Protein AF-A0A3C1ZK92-F1 (afdb_monomer_lite)

Structure (mmCIF, N/CA/C/O backbone):
data_AF-A0A3C1ZK92-F1
#
_entry.id   AF-A0A3C1ZK92-F1
#
loop_
_atom_site.group_PDB
_atom_site.id
_atom_site.type_symbol
_atom_site.label_atom_id
_atom_site.label_alt_id
_atom_site.label_comp_id
_atom_site.label_asym_id
_atom_site.label_entity_id
_atom_site.label_seq_id
_atom_site.pdbx_PDB_ins_code
_atom_site.Cartn_x
_atom_site.Cartn_y
_atom_site.Cartn_z
_atom_site.occupancy
_atom_site.B_iso_or_equiv
_atom_site.auth_seq_id
_atom_site.auth_comp_id
_atom_site.auth_asym_id
_atom_site.auth_atom_id
_atom_site.pdbx_PDB_model_num
ATOM 1 N N . MET A 1 1 ? 7.485 5.667 -18.423 1.00 63.31 1 MET A N 1
ATOM 2 C CA . MET A 1 1 ? 6.338 6.418 -17.860 1.00 63.31 1 MET A CA 1
ATOM 3 C C . MET A 1 1 ? 5.368 5.507 -17.109 1.00 63.31 1 MET A C 1
ATOM 5 O O . MET A 1 1 ? 5.070 5.821 -15.969 1.00 63.31 1 MET A O 1
ATOM 9 N N . TRP A 1 2 ? 4.950 4.362 -17.667 1.00 69.56 2 TRP A N 1
ATOM 10 C CA . TRP A 1 2 ? 4.013 3.427 -17.012 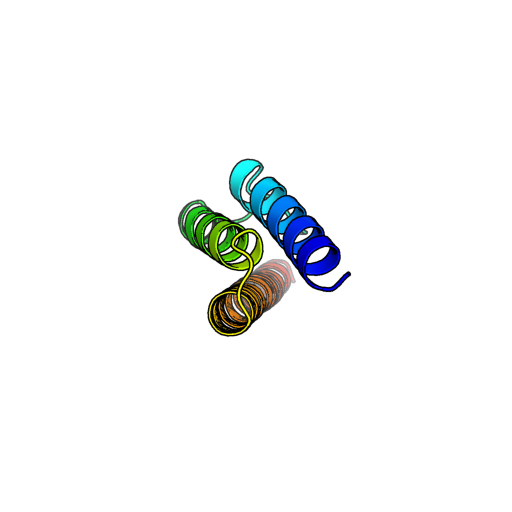1.00 69.56 2 TRP A CA 1
ATOM 11 C C . TRP A 1 2 ? 4.464 2.916 -15.626 1.00 69.56 2 TRP A C 1
ATOM 13 O O . TRP A 1 2 ? 3.727 3.055 -14.658 1.00 69.56 2 TRP A O 1
ATOM 23 N N . ALA A 1 3 ? 5.715 2.462 -15.493 1.00 75.50 3 ALA A N 1
ATOM 24 C CA . ALA A 1 3 ? 6.260 1.962 -14.222 1.00 75.50 3 ALA A CA 1
ATOM 25 C C . ALA A 1 3 ? 6.284 2.998 -13.076 1.00 75.50 3 ALA A C 1
ATOM 27 O O . ALA A 1 3 ? 6.284 2.637 -11.904 1.00 75.50 3 ALA A O 1
ATOM 28 N N . ALA A 1 4 ? 6.310 4.298 -13.394 1.00 78.25 4 ALA A N 1
ATOM 29 C CA . ALA A 1 4 ? 6.262 5.341 -12.371 1.00 78.25 4 ALA A CA 1
ATOM 30 C C . ALA A 1 4 ? 4.857 5.453 -11.762 1.00 78.25 4 ALA A C 1
ATOM 32 O O . ALA A 1 4 ? 4.719 5.625 -10.557 1.00 78.25 4 ALA A O 1
ATOM 33 N N . VAL A 1 5 ? 3.813 5.311 -12.584 1.00 80.56 5 VAL A N 1
ATOM 34 C CA . VAL A 1 5 ? 2.417 5.354 -12.128 1.00 80.56 5 VAL A CA 1
ATOM 35 C C . VAL A 1 5 ? 2.112 4.151 -11.237 1.00 80.56 5 VAL A C 1
ATOM 37 O O . VAL A 1 5 ? 1.492 4.300 -10.186 1.00 80.56 5 VAL A O 1
ATOM 40 N N . THR A 1 6 ? 2.596 2.972 -11.620 1.00 80.44 6 THR A N 1
ATOM 41 C CA . THR A 1 6 ? 2.356 1.728 -10.882 1.00 80.44 6 THR A CA 1
ATOM 42 C C . THR A 1 6 ? 3.176 1.672 -9.596 1.00 80.44 6 THR A C 1
ATOM 44 O O . THR A 1 6 ? 2.640 1.321 -8.546 1.00 80.44 6 THR A O 1
ATOM 47 N N . GLY A 1 7 ? 4.411 2.183 -9.620 1.00 81.88 7 GLY A N 1
ATOM 48 C CA . GLY A 1 7 ? 5.220 2.402 -8.420 1.00 81.88 7 GLY A CA 1
ATOM 49 C C . GLY A 1 7 ? 4.592 3.396 -7.433 1.00 81.88 7 GLY A C 1
ATOM 50 O O . GLY A 1 7 ? 4.577 3.141 -6.226 1.00 81.88 7 GLY A O 1
ATOM 51 N N . LEU A 1 8 ? 4.012 4.502 -7.914 1.00 85.69 8 LEU A N 1
ATOM 52 C CA . LEU A 1 8 ? 3.297 5.464 -7.059 1.00 85.69 8 LEU A CA 1
ATOM 53 C C . LEU A 1 8 ? 2.029 4.850 -6.450 1.00 85.69 8 LEU A C 1
ATOM 55 O O . LEU A 1 8 ? 1.784 4.979 -5.252 1.00 85.69 8 LEU A O 1
ATOM 59 N N . ALA A 1 9 ? 1.241 4.132 -7.249 1.00 84.00 9 ALA A N 1
ATOM 60 C CA . ALA A 1 9 ? 0.049 3.450 -6.755 1.00 84.00 9 ALA A CA 1
ATOM 61 C C . ALA A 1 9 ? 0.400 2.323 -5.760 1.00 84.00 9 ALA A C 1
ATOM 63 O O . ALA A 1 9 ? -0.258 2.175 -4.729 1.00 84.00 9 ALA A O 1
ATOM 64 N N . GLY A 1 10 ? 1.475 1.575 -6.013 1.00 85.44 10 GLY A N 1
ATOM 65 C CA . GLY A 1 10 ? 1.961 0.524 -5.125 1.00 85.44 10 GLY A CA 1
ATOM 66 C C . GLY A 1 10 ? 2.466 1.070 -3.792 1.00 85.44 10 GLY A C 1
ATOM 67 O O . GLY A 1 10 ? 2.080 0.575 -2.738 1.00 85.44 10 GLY A O 1
ATOM 68 N N . THR A 1 11 ? 3.256 2.143 -3.801 1.00 88.31 11 THR A N 1
ATOM 69 C CA . THR A 1 11 ? 3.739 2.777 -2.559 1.00 88.31 11 THR A CA 1
ATOM 70 C C . THR A 1 11 ? 2.605 3.377 -1.721 1.00 88.31 11 THR A C 1
ATOM 72 O O . THR A 1 11 ? 2.627 3.250 -0.495 1.00 88.31 11 THR A O 1
ATOM 75 N N . PHE A 1 12 ? 1.562 3.930 -2.351 1.00 86.88 12 PHE A N 1
ATOM 76 C CA . PHE A 1 12 ? 0.338 4.343 -1.654 1.00 86.88 12 PHE A CA 1
ATOM 77 C C . PHE A 1 12 ? -0.355 3.162 -0.951 1.00 86.88 12 PHE A C 1
ATOM 79 O O . PHE A 1 12 ? -0.664 3.234 0.239 1.00 86.88 12 PHE A O 1
ATOM 86 N N . LEU A 1 13 ? -0.545 2.041 -1.653 1.00 84.50 13 LEU A N 1
ATOM 87 C CA . LEU A 1 13 ? -1.150 0.830 -1.080 1.00 84.50 13 LEU A CA 1
ATOM 88 C C . LEU A 1 13 ? -0.299 0.224 0.042 1.00 84.50 13 LEU A C 1
ATOM 90 O O . LEU A 1 13 ? -0.843 -0.307 1.014 1.00 84.50 13 LEU A O 1
ATOM 94 N N . LEU A 1 14 ? 1.026 0.336 -0.063 1.00 87.88 14 LEU A N 1
ATOM 95 C CA . LEU A 1 14 ? 1.948 -0.119 0.971 1.00 87.88 14 LEU A CA 1
ATOM 96 C C . LEU A 1 14 ? 1.752 0.684 2.260 1.00 87.88 14 LEU A C 1
ATOM 98 O O . LEU A 1 14 ? 1.609 0.089 3.327 1.00 87.88 14 LEU A O 1
ATOM 102 N N . SER A 1 15 ? 1.675 2.015 2.154 1.00 87.94 15 SER A N 1
ATOM 103 C CA . SER A 1 15 ? 1.389 2.903 3.289 1.00 87.94 15 SER A CA 1
ATOM 104 C C . SER A 1 15 ? 0.061 2.537 3.960 1.00 87.94 15 SER A C 1
ATOM 106 O O . SER A 1 15 ? 0.010 2.375 5.177 1.00 87.94 15 SER A O 1
ATOM 108 N N . VAL A 1 16 ? -0.979 2.255 3.174 1.00 84.81 16 VAL A N 1
ATOM 109 C CA . VAL A 1 16 ? -2.298 1.831 3.675 1.00 84.81 16 VAL A CA 1
ATOM 110 C C . VAL A 1 16 ? -2.242 0.503 4.433 1.00 84.81 16 VAL A C 1
ATOM 112 O O . VAL A 1 16 ? -2.860 0.356 5.493 1.00 84.81 16 VAL A O 1
ATOM 115 N N . GLY A 1 17 ? -1.505 -0.479 3.909 1.00 83.69 17 GLY A N 1
ATOM 116 C CA . GLY A 1 17 ? -1.306 -1.766 4.575 1.00 83.69 17 GLY A CA 1
ATOM 117 C C . GLY A 1 17 ? -0.538 -1.629 5.895 1.00 83.69 17 GLY A C 1
ATOM 118 O O . GLY A 1 17 ? -0.951 -2.193 6.917 1.00 83.69 17 GLY A O 1
ATOM 119 N N . VAL A 1 18 ? 0.536 -0.830 5.884 1.00 85.00 18 VAL A N 1
ATOM 120 C CA . VAL A 1 18 ? 1.407 -0.573 7.042 1.00 85.00 18 VAL A CA 1
ATOM 121 C C . VAL A 1 18 ? 0.680 0.221 8.120 1.00 85.00 18 VAL A C 1
ATOM 123 O O . VAL A 1 18 ? 0.670 -0.207 9.271 1.00 85.00 18 VAL A O 1
ATOM 126 N N . GLU A 1 19 ? -0.005 1.309 7.781 1.00 84.56 19 GLU A N 1
ATOM 127 C CA . GLU A 1 19 ? -0.794 2.072 8.754 1.00 84.56 19 GLU A CA 1
ATOM 128 C C . GLU A 1 19 ? -2.046 1.308 9.200 1.00 84.56 19 GLU A C 1
ATOM 130 O O . GLU A 1 19 ? -2.515 1.465 10.328 1.00 84.56 19 GLU A O 1
ATOM 135 N N . GLY A 1 20 ? -2.568 0.411 8.356 1.00 81.50 20 GLY A N 1
ATOM 136 C CA . GLY A 1 20 ? -3.836 -0.273 8.608 1.00 81.50 20 GLY A CA 1
ATOM 137 C C . GLY A 1 20 ? -5.024 0.684 8.542 1.00 81.50 20 GLY A C 1
ATOM 138 O O . GLY A 1 20 ? -6.040 0.472 9.212 1.00 81.50 20 GLY A O 1
ATOM 139 N N . TYR A 1 21 ? -4.891 1.748 7.756 1.00 75.88 21 TYR A N 1
ATOM 140 C CA . TYR A 1 21 ? -5.883 2.799 7.626 1.00 75.88 21 TYR A CA 1
ATOM 141 C C . TYR A 1 21 ? -5.913 3.323 6.187 1.00 75.88 21 TYR A C 1
ATOM 143 O O . TYR A 1 21 ? -4.879 3.536 5.569 1.00 75.88 21 TYR A O 1
ATOM 151 N N . LEU A 1 22 ? -7.119 3.513 5.652 1.00 73.19 22 LEU A N 1
ATOM 152 C CA . LEU A 1 22 ? -7.351 4.124 4.334 1.00 73.19 22 LEU A CA 1
ATOM 153 C C . LEU A 1 22 ? -8.474 5.153 4.440 1.00 73.19 22 LEU A C 1
ATOM 155 O O . LEU A 1 22 ? -8.325 6.329 4.148 1.00 73.19 22 LEU A O 1
ATOM 159 N N . THR A 1 23 ? -9.634 4.684 4.885 1.00 74.62 23 THR A N 1
ATOM 160 C CA . THR A 1 23 ? -10.836 5.504 5.120 1.00 74.62 23 THR A CA 1
ATOM 161 C C . THR A 1 23 ? -11.536 5.097 6.414 1.00 74.62 23 THR A C 1
ATOM 163 O O . THR A 1 23 ? -12.310 5.854 6.988 1.00 74.62 23 THR A O 1
ATOM 166 N N . ILE A 1 24 ? -11.269 3.875 6.868 1.00 71.12 24 ILE A N 1
ATOM 167 C CA . ILE A 1 24 ? -11.685 3.302 8.141 1.00 71.12 24 ILE A CA 1
ATOM 168 C C . ILE A 1 24 ? -10.486 2.532 8.698 1.00 71.12 24 ILE A C 1
ATOM 170 O O . ILE A 1 24 ? -9.606 2.148 7.928 1.00 71.12 24 ILE A O 1
ATOM 174 N N . LYS A 1 25 ? -10.462 2.247 10.005 1.00 77.00 25 LYS A N 1
ATOM 175 C CA . LYS A 1 25 ? -9.509 1.270 10.558 1.00 77.00 25 LYS A CA 1
ATOM 176 C C . LYS A 1 25 ? -9.716 -0.077 9.863 1.00 77.00 25 LYS A C 1
ATOM 178 O O . LYS A 1 25 ? -10.801 -0.657 9.988 1.00 77.00 25 LYS A O 1
ATOM 183 N N . LEU A 1 26 ? -8.701 -0.543 9.134 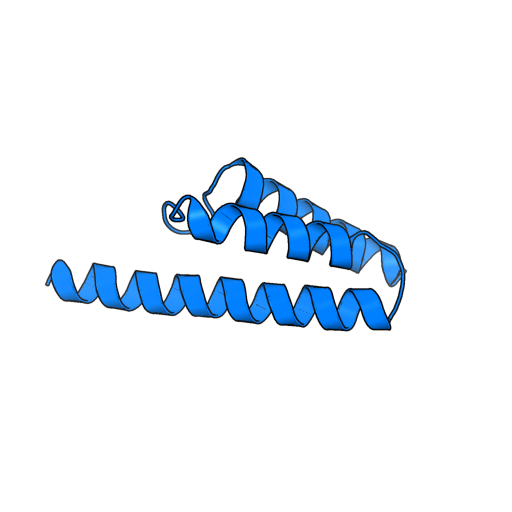1.00 75.19 26 LEU A N 1
ATOM 184 C CA . LEU A 1 26 ? -8.717 -1.847 8.483 1.00 75.19 26 LEU A CA 1
ATOM 185 C C . LEU A 1 26 ? -8.553 -2.948 9.541 1.00 75.19 26 LEU A C 1
ATOM 187 O O . LEU A 1 26 ? -7.743 -2.812 10.462 1.00 75.19 26 LEU A O 1
ATOM 191 N N . PRO A 1 27 ? -9.277 -4.071 9.409 1.00 77.81 27 PRO A N 1
ATOM 192 C CA . PRO A 1 27 ? -9.002 -5.247 10.217 1.00 77.81 27 PRO A CA 1
ATOM 193 C C . PRO A 1 27 ? -7.621 -5.814 9.865 1.00 77.81 27 PRO A C 1
ATOM 195 O O . PRO A 1 27 ? -7.198 -5.790 8.708 1.00 77.81 27 PRO A O 1
ATOM 198 N N . VAL A 1 28 ? -6.929 -6.358 10.869 1.00 81.06 28 VAL A N 1
ATOM 199 C CA . VAL A 1 28 ? -5.529 -6.817 10.769 1.00 81.06 28 VAL A CA 1
ATOM 200 C C . VAL A 1 28 ? -5.323 -7.844 9.647 1.00 81.06 28 VAL A C 1
ATOM 202 O O . VAL A 1 28 ? -4.281 -7.846 9.007 1.00 81.06 28 VAL A O 1
ATOM 205 N N . TRP A 1 29 ? -6.350 -8.639 9.338 1.00 78.94 29 TRP A N 1
ATOM 206 C CA . TRP A 1 29 ? -6.346 -9.645 8.272 1.00 78.94 29 TRP A CA 1
ATOM 207 C C . TRP A 1 29 ? -6.370 -9.061 6.854 1.00 78.94 29 TRP A C 1
ATOM 209 O O . TRP A 1 29 ? -5.879 -9.693 5.926 1.00 78.94 29 TRP A O 1
ATOM 219 N N . LEU A 1 30 ? -6.911 -7.853 6.668 1.00 78.75 30 LEU A N 1
ATOM 220 C CA . LEU A 1 30 ? -6.968 -7.200 5.355 1.00 78.75 30 LEU A CA 1
ATOM 221 C C . LEU A 1 30 ? -5.662 -6.449 5.038 1.00 78.75 30 LEU A C 1
ATOM 223 O O . LEU A 1 30 ? -5.354 -6.216 3.875 1.00 78.75 30 LEU A O 1
ATOM 227 N N . ARG A 1 31 ? -4.869 -6.106 6.063 1.00 82.06 31 ARG A N 1
ATOM 228 C CA . ARG A 1 31 ? -3.568 -5.425 5.926 1.00 82.06 31 ARG A CA 1
ATOM 229 C C . ARG A 1 31 ? -2.583 -6.168 5.012 1.00 82.06 31 ARG A C 1
ATOM 231 O O . ARG A 1 31 ? -2.079 -5.527 4.092 1.00 82.06 31 ARG A O 1
ATOM 238 N N . PRO A 1 32 ? -2.323 -7.484 5.180 1.00 84.06 32 PRO A N 1
ATOM 239 C CA . PRO A 1 32 ? -1.394 -8.192 4.302 1.00 84.06 32 PRO A CA 1
ATOM 240 C C . PRO A 1 32 ? -1.868 -8.227 2.845 1.00 84.06 32 PRO A C 1
ATOM 242 O O . PRO A 1 32 ? -1.032 -8.187 1.951 1.00 84.06 32 PRO A O 1
ATOM 245 N N . VAL A 1 33 ? -3.180 -8.208 2.579 1.00 83.62 33 VAL A N 1
ATOM 246 C CA . VAL A 1 33 ? -3.712 -8.152 1.205 1.00 83.62 33 VAL A CA 1
ATOM 247 C C . VAL A 1 33 ? -3.275 -6.864 0.504 1.00 83.62 33 VAL A C 1
ATOM 249 O O . VAL A 1 33 ? -2.811 -6.916 -0.630 1.00 83.62 33 VAL A O 1
ATOM 252 N N . PHE A 1 34 ? -3.345 -5.719 1.192 1.00 83.56 34 PHE A N 1
ATOM 253 C CA . PHE A 1 34 ? -2.881 -4.435 0.653 1.00 83.56 34 PHE A CA 1
ATOM 254 C C . PHE A 1 34 ? -1.363 -4.381 0.457 1.00 83.56 34 PHE A C 1
ATOM 256 O O . PHE A 1 34 ? -0.897 -3.831 -0.537 1.00 83.56 34 PHE A O 1
ATOM 263 N N . ILE A 1 35 ? -0.593 -5.001 1.355 1.00 86.00 35 ILE A N 1
ATOM 264 C CA . ILE A 1 35 ? 0.870 -5.089 1.226 1.00 86.00 35 ILE A CA 1
ATOM 265 C C . ILE A 1 35 ? 1.257 -5.948 0.014 1.00 86.00 35 ILE A C 1
ATOM 267 O O . ILE A 1 35 ? 2.112 -5.552 -0.772 1.00 86.00 35 ILE A O 1
ATOM 271 N N . VAL A 1 36 ? 0.609 -7.097 -0.187 1.00 85.44 36 VAL A N 1
ATOM 272 C CA . VAL A 1 36 ? 0.875 -7.960 -1.350 1.00 85.44 36 VAL A CA 1
ATOM 273 C C . VAL A 1 36 ? 0.447 -7.276 -2.652 1.00 85.44 36 VAL A C 1
ATOM 275 O O . VAL A 1 36 ? 1.182 -7.331 -3.637 1.00 85.44 36 VAL A O 1
ATOM 278 N N . ALA A 1 37 ? -0.691 -6.573 -2.646 1.00 83.69 37 ALA A N 1
ATOM 279 C CA . ALA A 1 37 ? -1.140 -5.766 -3.782 1.00 83.69 37 ALA A CA 1
ATOM 280 C C . ALA A 1 37 ? -0.104 -4.697 -4.161 1.00 83.69 37 ALA A C 1
ATOM 282 O O . ALA A 1 37 ? 0.235 -4.543 -5.332 1.00 83.69 37 ALA A O 1
ATOM 283 N N . ALA A 1 38 ? 0.432 -4.001 -3.155 1.00 86.38 38 ALA A N 1
ATOM 284 C CA . ALA A 1 38 ? 1.460 -2.986 -3.321 1.00 86.38 38 ALA A CA 1
ATOM 285 C C . ALA A 1 38 ? 2.749 -3.542 -3.934 1.00 86.38 38 ALA A C 1
ATOM 287 O O . ALA A 1 38 ? 3.275 -2.964 -4.882 1.00 86.38 38 ALA A O 1
ATOM 288 N N . LEU A 1 39 ? 3.244 -4.673 -3.422 1.00 84.94 39 LEU A N 1
ATOM 289 C CA . LEU A 1 39 ? 4.465 -5.313 -3.923 1.00 84.94 39 LEU A CA 1
ATOM 290 C C . LEU A 1 39 ? 4.320 -5.771 -5.382 1.00 84.94 39 LEU A C 1
ATOM 292 O O . LEU A 1 39 ? 5.252 -5.624 -6.176 1.00 84.94 39 LEU A O 1
ATOM 296 N N . MET A 1 40 ? 3.138 -6.271 -5.748 1.00 82.44 40 MET A N 1
ATOM 297 C CA . MET A 1 40 ? 2.816 -6.635 -7.131 1.00 82.44 40 MET A CA 1
ATOM 298 C C . MET A 1 40 ? 2.810 -5.413 -8.060 1.00 82.44 40 MET A C 1
ATOM 300 O O . MET A 1 40 ? 3.348 -5.501 -9.156 1.00 82.44 40 MET A O 1
ATOM 304 N N . LEU A 1 41 ? 2.291 -4.267 -7.608 1.00 78.69 41 LEU A N 1
ATOM 305 C CA . LEU A 1 41 ? 2.252 -3.025 -8.396 1.00 78.69 41 LEU A CA 1
ATOM 306 C C . LEU A 1 41 ? 3.607 -2.302 -8.498 1.00 78.69 41 LEU A C 1
ATOM 308 O O . LEU A 1 41 ? 3.869 -1.594 -9.466 1.00 78.69 41 LEU A O 1
ATOM 312 N N . ILE A 1 42 ? 4.475 -2.459 -7.493 1.00 81.38 42 ILE A N 1
ATOM 313 C CA . ILE A 1 42 ? 5.839 -1.901 -7.507 1.00 81.38 42 ILE A CA 1
ATOM 314 C C . ILE A 1 42 ? 6.723 -2.649 -8.508 1.00 81.38 42 ILE A C 1
ATOM 316 O O . ILE A 1 42 ? 7.630 -2.057 -9.094 1.00 81.38 42 ILE A O 1
ATOM 320 N N . THR A 1 43 ? 6.475 -3.946 -8.701 1.00 77.94 43 THR A N 1
ATOM 321 C CA . THR A 1 43 ? 7.262 -4.767 -9.620 1.00 77.94 43 THR A CA 1
ATOM 322 C C . THR A 1 43 ? 6.884 -4.415 -11.062 1.00 77.94 43 THR A C 1
ATOM 324 O O . THR A 1 43 ? 5.749 -4.668 -11.463 1.00 77.94 43 THR A O 1
ATOM 327 N N . PRO A 1 44 ? 7.802 -3.859 -11.875 1.00 66.56 44 PRO A N 1
ATOM 328 C CA . PRO A 1 44 ? 7.468 -3.429 -13.225 1.00 66.56 44 PRO A CA 1
ATOM 329 C C . PRO A 1 44 ? 7.149 -4.640 -14.111 1.00 66.56 44 PRO A C 1
ATOM 331 O O . PRO A 1 44 ? 8.021 -5.455 -14.409 1.00 66.56 44 PRO A O 1
ATOM 334 N N . GLY A 1 45 ? 5.895 -4.750 -14.547 1.00 75.06 45 GLY A N 1
ATOM 335 C CA . GLY A 1 45 ? 5.444 -5.803 -15.452 1.00 75.06 45 GLY A CA 1
ATOM 336 C C . GLY A 1 45 ? 3.936 -5.752 -15.663 1.00 75.06 45 GLY A C 1
ATOM 337 O O . GLY A 1 45 ? 3.182 -5.648 -14.706 1.00 75.06 45 GLY A O 1
ATOM 338 N N . VAL A 1 46 ? 3.484 -5.868 -16.915 1.00 73.25 46 VAL A N 1
ATOM 339 C CA . VAL A 1 46 ? 2.054 -5.762 -17.268 1.00 73.25 46 VAL A CA 1
ATOM 340 C C . VAL A 1 46 ? 1.210 -6.829 -16.559 1.00 73.25 46 VAL A C 1
ATOM 342 O O . VAL A 1 46 ? 0.090 -6.562 -16.137 1.00 73.25 46 VAL A O 1
ATOM 345 N N . THR A 1 47 ? 1.754 -8.035 -16.386 1.00 75.44 47 THR A N 1
ATOM 346 C CA . THR A 1 47 ? 1.115 -9.125 -15.635 1.00 75.44 47 THR A CA 1
ATOM 347 C C . THR A 1 47 ? 1.035 -8.827 -14.139 1.00 75.44 47 THR A C 1
ATOM 349 O O . THR A 1 47 ? -0.029 -9.001 -13.546 1.00 75.44 47 THR A O 1
ATOM 352 N N . SER A 1 48 ? 2.121 -8.337 -13.537 1.00 76.12 48 SER A N 1
ATOM 353 C CA . SER A 1 48 ? 2.163 -7.942 -12.122 1.00 76.12 48 SER A 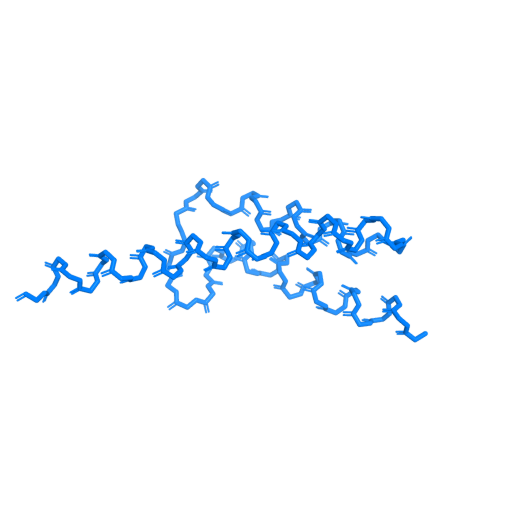CA 1
ATOM 354 C C . SER A 1 48 ? 1.235 -6.760 -11.825 1.00 76.12 48 SER A C 1
ATOM 356 O O . SER A 1 48 ? 0.524 -6.781 -10.821 1.00 76.12 48 SER A O 1
ATOM 358 N N . ASP A 1 49 ? 1.141 -5.791 -12.740 1.00 73.94 49 ASP A N 1
ATOM 359 C CA . ASP A 1 49 ? 0.204 -4.668 -12.646 1.00 73.94 49 ASP A CA 1
ATOM 360 C C . ASP A 1 49 ? -1.251 -5.125 -12.688 1.00 73.94 49 ASP A C 1
ATOM 362 O O . ASP A 1 49 ? -2.071 -4.640 -11.909 1.00 73.94 49 ASP A O 1
ATOM 366 N N . LEU A 1 50 ? -1.585 -6.075 -13.567 1.00 79.62 50 LEU A N 1
ATOM 367 C CA . LEU A 1 50 ? -2.946 -6.601 -13.669 1.00 79.62 50 LEU A CA 1
ATOM 368 C C . LEU A 1 50 ? -3.366 -7.308 -12.370 1.00 79.62 50 LEU A C 1
ATOM 370 O O . LEU A 1 50 ? -4.485 -7.124 -11.889 1.00 79.62 50 LEU A O 1
ATOM 374 N N . ILE A 1 51 ? -2.451 -8.082 -11.780 1.00 79.31 51 ILE A N 1
ATOM 375 C CA . ILE A 1 51 ? -2.681 -8.793 -10.516 1.00 79.31 51 ILE A CA 1
ATOM 376 C C . ILE A 1 51 ? -2.773 -7.801 -9.352 1.00 79.31 51 ILE A C 1
ATOM 378 O O . ILE A 1 51 ? -3.685 -7.902 -8.529 1.00 79.31 51 ILE A O 1
ATOM 382 N N . GLY A 1 52 ? -1.876 -6.817 -9.292 1.00 74.88 52 GLY A N 1
ATOM 383 C CA . GLY A 1 52 ? -1.893 -5.796 -8.251 1.00 74.88 52 GLY A CA 1
ATOM 384 C C . GLY A 1 52 ? -3.134 -4.898 -8.328 1.00 74.88 52 GLY A C 1
ATOM 385 O O . GLY A 1 52 ? -3.736 -4.606 -7.292 1.00 74.88 52 GLY A O 1
ATOM 386 N N . LEU A 1 53 ? -3.591 -4.525 -9.529 1.00 80.25 53 LEU A N 1
ATOM 387 C CA . LEU A 1 53 ? -4.867 -3.824 -9.728 1.00 80.25 53 LEU A CA 1
ATOM 388 C C . LEU A 1 53 ? -6.052 -4.692 -9.292 1.00 80.25 53 LEU A C 1
ATOM 390 O O . LEU A 1 53 ? -6.950 -4.195 -8.611 1.00 80.25 53 LEU A O 1
ATOM 394 N N . GLY A 1 54 ? -6.034 -5.987 -9.618 1.00 83.06 54 GLY A N 1
ATOM 395 C CA . GLY A 1 54 ? -7.051 -6.945 -9.182 1.00 83.06 54 GLY A CA 1
ATOM 396 C C . GLY A 1 54 ? -7.145 -7.048 -7.657 1.00 83.06 54 GLY A C 1
ATOM 397 O O . GLY A 1 54 ? -8.227 -6.882 -7.090 1.00 83.06 54 GLY A O 1
ATOM 398 N N . LEU A 1 55 ? -6.014 -7.236 -6.970 1.00 77.56 55 LEU A N 1
ATOM 399 C CA . LEU A 1 55 ? -5.980 -7.252 -5.504 1.00 77.56 55 LEU A CA 1
ATOM 400 C C . LEU A 1 55 ? -6.420 -5.913 -4.902 1.00 77.56 55 LEU A C 1
ATOM 402 O O . LEU A 1 55 ? -7.135 -5.900 -3.900 1.00 77.56 55 LEU A O 1
ATOM 406 N N . THR A 1 56 ? -6.027 -4.796 -5.512 1.00 79.69 56 THR A N 1
ATOM 407 C CA . THR A 1 56 ? -6.429 -3.457 -5.063 1.00 79.69 56 THR A CA 1
ATOM 408 C C . THR A 1 56 ? -7.937 -3.273 -5.163 1.00 79.69 56 THR A C 1
ATOM 410 O O . THR A 1 56 ? -8.561 -2.801 -4.212 1.00 79.69 56 THR A O 1
ATOM 413 N N . ALA A 1 57 ? -8.544 -3.698 -6.272 1.00 83.06 57 ALA A N 1
ATOM 414 C CA . ALA A 1 57 ? -9.988 -3.653 -6.464 1.00 83.06 57 ALA A CA 1
ATOM 415 C C . ALA A 1 57 ? -10.718 -4.526 -5.432 1.00 83.06 57 ALA A C 1
ATOM 417 O O . ALA A 1 57 ? -11.685 -4.070 -4.822 1.00 83.06 57 ALA A O 1
ATOM 418 N N . ILE A 1 58 ? -10.226 -5.742 -5.169 1.00 80.00 58 ILE A N 1
ATOM 419 C CA . ILE A 1 58 ? -10.792 -6.645 -4.153 1.00 80.00 58 ILE A CA 1
ATOM 420 C C . ILE A 1 58 ? 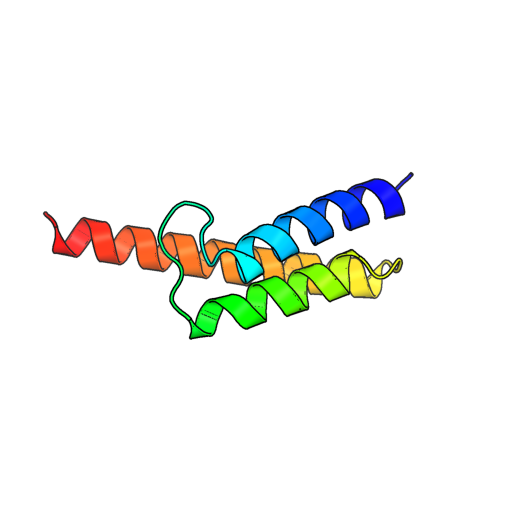-10.661 -6.045 -2.747 1.00 80.00 58 ILE A C 1
ATOM 422 O O . ILE A 1 58 ? -11.626 -6.052 -1.976 1.00 80.00 58 ILE A O 1
ATOM 426 N N . GLY A 1 59 ? -9.494 -5.492 -2.407 1.00 78.00 59 GLY A N 1
ATOM 427 C CA . GLY A 1 59 ? -9.247 -4.823 -1.131 1.00 78.00 59 GLY A CA 1
ATOM 428 C C . GLY A 1 59 ? -10.156 -3.608 -0.943 1.00 78.00 59 GLY A C 1
ATOM 429 O O . GLY A 1 59 ? -10.802 -3.467 0.096 1.00 78.00 59 GLY A O 1
ATOM 430 N N . TRP A 1 60 ? -10.279 -2.765 -1.969 1.00 77.62 60 TRP A N 1
ATOM 431 C CA . TRP A 1 60 ? -11.164 -1.600 -1.972 1.00 77.62 60 TRP A CA 1
ATOM 432 C C . TRP A 1 60 ? -12.639 -1.993 -1.839 1.00 77.62 60 TRP A C 1
ATOM 434 O O . TRP A 1 60 ? -13.373 -1.409 -1.036 1.00 77.62 60 TRP A O 1
ATOM 444 N N . PHE A 1 61 ? -13.075 -3.022 -2.568 1.00 80.50 61 PHE A N 1
ATOM 445 C CA . PHE A 1 61 ? -14.439 -3.540 -2.483 1.00 80.50 61 PHE A CA 1
ATOM 446 C C . PHE A 1 61 ? -14.732 -4.112 -1.092 1.00 80.50 61 PHE A C 1
ATOM 448 O O . PHE A 1 61 ? -15.776 -3.826 -0.506 1.00 80.50 61 PHE A O 1
ATOM 455 N N . SER A 1 62 ? -13.770 -4.829 -0.507 1.00 75.12 62 SER A N 1
ATOM 456 C CA . SER A 1 62 ? -13.857 -5.341 0.865 1.00 75.12 62 SER A CA 1
ATOM 457 C C . SER A 1 62 ? -14.003 -4.209 1.888 1.00 75.12 62 SER A C 1
ATOM 459 O O . SER A 1 62 ? -14.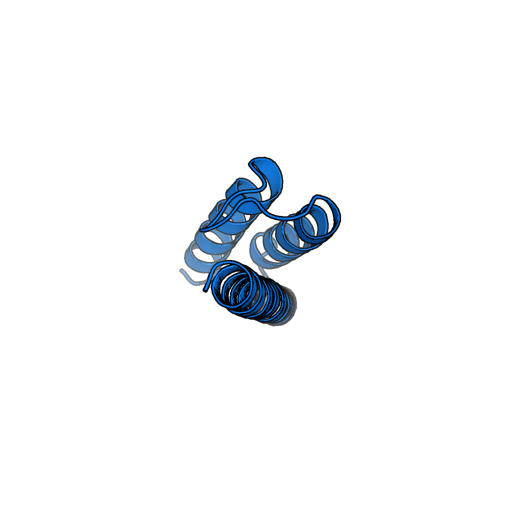845 -4.296 2.783 1.00 75.12 62 SER A O 1
ATOM 461 N N . ILE A 1 63 ? -13.258 -3.106 1.730 1.00 75.50 63 ILE A N 1
ATOM 462 C CA . ILE A 1 63 ? -13.400 -1.908 2.574 1.00 75.50 63 ILE A CA 1
ATOM 463 C C . ILE A 1 63 ? -14.780 -1.268 2.400 1.00 75.50 63 ILE A C 1
ATOM 465 O O . ILE A 1 63 ? -15.412 -0.921 3.399 1.00 75.50 63 ILE A O 1
ATOM 469 N N . GLN A 1 64 ? -15.273 -1.124 1.167 1.00 76.25 64 GLN A N 1
ATOM 470 C CA . GLN A 1 64 ? -16.609 -0.577 0.901 1.00 76.25 64 GLN A CA 1
ATOM 471 C C . GLN A 1 64 ? -17.719 -1.415 1.545 1.00 76.25 64 GLN A C 1
ATOM 473 O O . GLN A 1 64 ? -18.612 -0.858 2.189 1.00 76.25 64 GLN A O 1
ATOM 478 N N . LEU A 1 65 ? -17.651 -2.744 1.429 1.00 73.12 65 LEU A N 1
ATOM 479 C CA . LEU A 1 65 ? -18.607 -3.653 2.064 1.00 73.12 65 LEU A CA 1
ATOM 480 C C . LEU A 1 65 ? -18.552 -3.560 3.594 1.00 73.12 65 LEU A C 1
ATOM 482 O O . LEU A 1 65 ? -19.599 -3.478 4.242 1.00 73.12 65 LEU A O 1
ATOM 486 N N . LEU A 1 66 ? -17.351 -3.508 4.180 1.00 72.06 66 LEU A N 1
ATOM 487 C CA . LEU A 1 66 ? -17.188 -3.312 5.623 1.00 72.06 66 LEU A CA 1
ATOM 488 C C . LEU A 1 66 ? -17.725 -1.951 6.080 1.00 72.06 66 LEU A C 1
ATOM 490 O O . LEU A 1 66 ? -18.373 -1.877 7.122 1.00 72.06 66 LEU A O 1
ATOM 494 N N . LYS A 1 67 ? -17.505 -0.885 5.302 1.00 70.19 67 LYS A N 1
ATOM 495 C CA . LYS A 1 67 ? -18.023 0.458 5.595 1.00 70.19 67 LYS A CA 1
ATOM 496 C C . LYS A 1 67 ? -19.554 0.469 5.588 1.00 70.19 67 LYS A C 1
ATOM 498 O O . LYS A 1 67 ? -20.146 0.976 6.537 1.00 70.19 67 LYS A O 1
ATOM 503 N N . ARG A 1 68 ? -20.190 -0.161 4.590 1.00 65.75 68 ARG A N 1
ATOM 504 C CA . ARG A 1 68 ? -21.657 -0.314 4.517 1.00 65.75 68 ARG A CA 1
ATOM 505 C C . ARG A 1 68 ? -22.218 -1.073 5.719 1.00 65.75 68 ARG A C 1
ATOM 507 O O . ARG A 1 68 ? -23.159 -0.598 6.347 1.00 65.75 68 ARG A O 1
ATOM 514 N N . LYS A 1 69 ? -21.609 -2.206 6.092 1.00 60.75 69 LYS A N 1
ATOM 515 C CA . LYS A 1 69 ? -22.037 -2.972 7.275 1.00 60.75 69 LYS A CA 1
ATOM 516 C C . LYS A 1 69 ? -21.900 -2.169 8.567 1.00 60.75 69 LYS A C 1
ATOM 518 O O . LYS A 1 69 ? -22.792 -2.202 9.402 1.00 60.75 69 LYS A O 1
ATOM 523 N N . ARG A 1 70 ? -20.807 -1.422 8.726 1.00 60.34 70 ARG A N 1
ATOM 524 C CA . ARG A 1 70 ? -20.536 -0.650 9.945 1.00 60.34 70 ARG A CA 1
ATOM 525 C C . ARG A 1 70 ? -21.458 0.563 10.098 1.00 60.34 70 ARG A C 1
ATOM 527 O O . ARG A 1 70 ? -21.799 0.899 11.222 1.00 60.34 70 ARG A O 1
ATOM 534 N N . GLN A 1 71 ? -21.886 1.179 8.994 1.00 56.91 71 GLN A N 1
ATOM 535 C CA . GLN A 1 71 ? -22.893 2.246 9.029 1.00 56.91 71 GLN A CA 1
ATOM 536 C C . GLN A 1 71 ? -24.313 1.720 9.264 1.00 56.91 71 GLN A C 1
ATOM 538 O O . GLN A 1 71 ? -25.076 2.376 9.955 1.00 56.91 71 GLN A O 1
ATOM 543 N N . SER A 1 72 ? -24.643 0.519 8.779 1.00 53.81 72 SER A N 1
ATOM 544 C CA . SER A 1 72 ? -25.947 -0.113 9.030 1.00 53.81 72 SER A CA 1
ATOM 545 C C . SER A 1 72 ? -26.141 -0.615 10.467 1.00 53.81 72 SER A C 1
ATOM 547 O O . SER A 1 72 ? -27.276 -0.825 10.862 1.00 53.81 72 SER A O 1
ATOM 549 N N . ILE A 1 73 ? -25.066 -0.864 11.222 1.00 54.72 73 ILE A N 1
ATOM 550 C CA . ILE A 1 73 ? -25.138 -1.275 12.640 1.00 54.72 73 ILE A CA 1
ATOM 551 C C . ILE A 1 73 ? -25.232 -0.049 13.569 1.00 54.72 73 ILE A C 1
ATOM 553 O O . ILE A 1 73 ? -25.610 -0.177 14.727 1.00 54.72 73 ILE A O 1
ATOM 557 N N . ALA A 1 74 ? -24.862 1.137 13.075 1.00 51.88 74 ALA A N 1
ATOM 558 C CA . ALA A 1 74 ? -24.875 2.390 13.830 1.00 51.88 74 ALA A CA 1
ATOM 559 C C . ALA A 1 74 ? -26.133 3.252 13.584 1.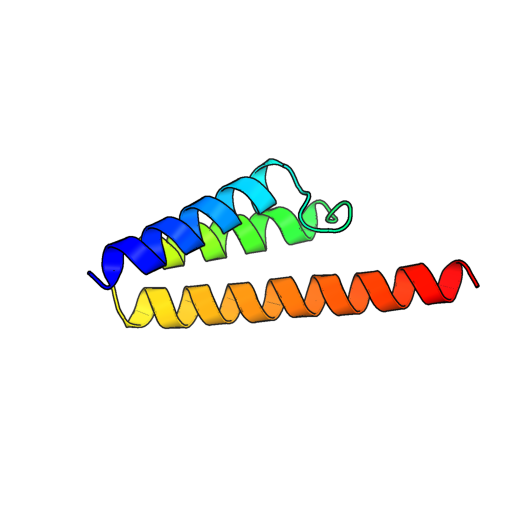00 51.88 74 ALA A C 1
ATOM 561 O O . ALA A 1 74 ? -26.202 4.355 14.124 1.00 51.88 74 ALA A O 1
ATOM 562 N N . ALA A 1 75 ? -27.073 2.775 12.760 1.00 47.09 75 ALA A N 1
ATOM 563 C CA . ALA A 1 75 ? -28.370 3.390 12.467 1.00 47.09 75 ALA A CA 1
ATOM 564 C C . ALA A 1 75 ? -29.487 2.555 13.101 1.00 47.09 75 ALA A C 1
ATOM 566 O O . ALA A 1 75 ? -30.466 3.168 13.575 1.00 47.09 75 ALA A O 1
#

Radius of gyration: 13.17 Å; chains: 1; bounding box: 36×16×32 Å

Secondary structure (DSSP, 8-state):
-HHHHHHHHHHHHHHHHHHTBSSSBPPTTTHHHHHHHHHHHHS--HHHHHHHHHHHHHHHHHHHHHHHHHHHS--

Sequence (75 aa):
MWAAVTGLAGTFLLSVGVEGYLTIKLPVWLRPVFIVAALMLITPGVTSDLIGLGLTAIGWFSIQLLKRKRQSIAA

Foldseek 3Di:
DQLVVLLVVLVVLCVCLVVCDDPDNHDVVLSVLSNQLSVLSNPDDPVSVVVSVVSVVVSVVVVVVVVVVVVVVVD

pLDDT: mean 76.94, std 8.87, range [47.09, 88.31]

=== Feature glossary ===
The record interleaves many kinds of information about one protein. Here is each kind framed as the question it answers.

Q: What does the local fold look like, residue by residue?
A: The Foldseek 3Di string encodes local tertiary geometry as a 20-letter alphabet — one character per residue — derived from the relative positions of nearby Cα atoms. Unlike the amino-acid sequence, 3Di is a direct function of the 3D structure, so two proteins with the same fold have similar 3Di strings even at low sequence identity.

Q: Which residues are in helices, strands, or loops?
A: The SS8 string is DSSP's per-residue secondary-structure call. α-helix (H) means an i→i+4 H-bond ladder; β-strand (E) means the residue participates in a β-sheet; 3₁₀ (G) and π (I) are tighter and wider helices; T/S are turns/bends; '-' is loop.

Q: How big and how compact is the whole molecule?
A: Radius of gyration (Rg) is the root-mean-square distance of Cα atoms from their centroid — a single number for overall size and compactness. A globular domain of N residues has Rg ≈ 2.2·N^0.38 Å; an extended or disordered chain has a much larger Rg. The Cα contact count is the number of residue pairs whose Cα atoms are within 8 Å and are more than four positions apart in sequence — a standard proxy for tertiary packing density. The bounding box is the smallest axis-aligned box enclosing all Cα atoms.

Q: Where is each backbone atom in 3D?
A: Structure coordinates are given as an mmCIF _atom_site loop: one row per atom with element, residue name, chain id, sequence number, and x/y/z position in Å. Only the four main-chain atoms per residue are included here; side chains are omitted to keep the record compact.

Q: What is the amino-acid chain?
A: Primary structure: the covalent order of the twenty standard amino acids along the backbone. Two proteins with the same sequence will (almost always) fold to the same structure; two with 30% identity often share a fold but not the details.

Q: What if only a Cα trace is available?
A: Three-state secondary structure (P-SEA) collapses the eight DSSP classes into helix (a), strand (b), and coil (c). P-SEA assigns these from Cα geometry alone — distances and angles — without requiring backbone oxygens, so it works on any Cα trace.

Q: What family and function is it annotated with?
A: Database cross-references. InterPro integrates a dozen domain/family signature databases into unified entries with residue-range hits. GO terms attach function/process/location labels with evidence codes. CATH codes position the fold in a four-level structural taxonomy. Organism is the NCBI-taxonomy species name.

Q: How confident is the AlphaFold model at each residue?
A: pLDDT is the predicted lDDT-Cα score: AlphaFold's confidence that the local environment of each residue (all inter-atomic distances within 15 Å) is correctly placed. It is a per-residue number between 0 and 100, with higher meaning more reliable.

Q: How mobile is each atom in the crystal?
A: B-factor (Debye–Waller factor) reflects atomic displacement in the crystal lattice. It is an experimental observable (units Å²), not a prediction; low values mean the atom is pinned down, high values mean it moves or is heterogeneous across the crystal.

Q: Which residues are buried vs exposed?
A: SASA measures how much of the protein is reachable by solvent. It is computed by rolling a water-sized probe over the atomic surface and summing the exposed area (Å²). Per-residue SASA distinguishes core (buried, low SASA) from surface (exposed, high SASA) residues; total SASA is a whole-molecule size measure.

Q: What do the diagnostic plots show?
A: Plot images: a contact map (which residues are close in 3D, as an N×N binary image), a Ramachandran scatter (backbone torsion angles, revealing secondary-structure composition at a glance), and — for AlphaFold structures — a PAE heatmap (pairwise prediction confidence).

Q: What known structures does this most resemble?
A: The Foldseek neighbor list gives the closest experimentally determined structures in the PDB, ranked by structural alignment. TM-score near 1 means near-identical fold; near 0.3 means only rough topology match. This is how one finds what a novel AlphaFold prediction most resembles in the solved-structure universe.

Q: Are the domains correctly placed relative to each other?
A: Predicted aligned error is AlphaFold's pairwise confidence. Unlike pLDDT (per-residue), PAE is per-residue-pair and captures whether two parts of the structure are correctly placed relative to each other. Units are ångströms of expected positional error.

Q: What do the rendered images show?
A: Structure images are PyMOL renders from six orthogonal camera directions. Cartoon representation draws helices as coils and strands as arrows; sticks shows the backbone as bonds; surface shows the solvent-excluded envelope. Rainbow coloring maps sequence position to hue (blue→red, N→C); chain coloring assigns a distinct color per polypeptide.

Q: What are the backbone torsion angles?
A: φ (phi) and ψ (psi) are the two rotatable backbone dihedrals per residue: φ is the C(i-1)–N–Cα–C torsion, ψ is the N–Cα–C–N(i+1) torsion, both in degrees on (−180°, 180°]. α-helical residues cluster near (−60°, −45°); β-strand residues near (−120°, +130°). A Ramachandran plot is simply a scatter of (φ, ψ) for every residue.